Protein AF-A0A1Z4C140-F1 (afdb_monomer_lite)

InterPro domains:
  IPR007712 Toxin-antitoxin system, RelE/ParE toxin family [PF05016] (7-68)
  IPR035093 Toxin-antitoxin system, RelE/ParE toxin domain superfamily [G3DSA:3.30.2310.20] (2-68)

pLDDT: mean 94.25, std 6.26, range [62.5, 98.44]

Sequence (68 aa):
MPRLLKSPQAEIDLDNIWFYIAQDSPKNADRFLDLIQEKCELIADFPSLGESCAELVDGLRSFPVGNF

Foldseek 3Di:
DFDQDDDPVRVVVLVVQQVVCVVPPNVVSVVQSVQVVVVSVVCSVVVVPFCDPVVVPNPDGHDDRVPD

Organism: NCBI:txid1704499

Radius of gyration: 13.29 Å; chains: 1; bounding box: 30×20×34 Å

Secondary structure (DSSP, 8-state):
-------HHHHHHHHHHHHHHHTT-HHHHHHHHHHHHHH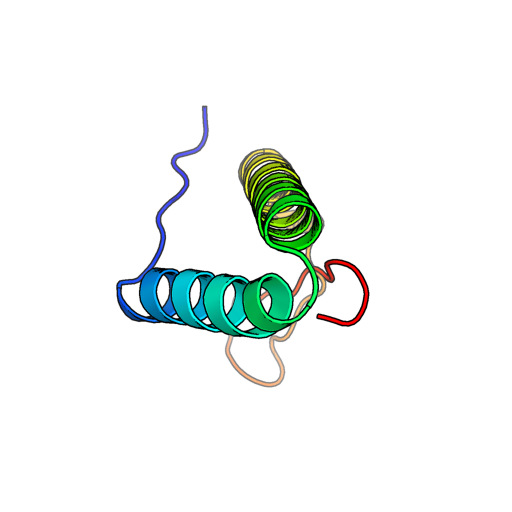HHHHHH-GGGSEE-TTTSTT-EE---TT-

Structure (mmCIF, N/CA/C/O backbone):
data_AF-A0A1Z4C140-F1
#
_entry.id   AF-A0A1Z4C140-F1
#
loop_
_atom_site.group_PDB
_atom_site.id
_atom_site.type_symbol
_atom_site.label_atom_id
_atom_site.label_alt_id
_atom_site.label_comp_id
_atom_site.label_asym_id
_atom_site.label_entity_id
_atom_site.label_seq_id
_atom_site.pdbx_PDB_ins_code
_atom_site.Cartn_x
_atom_site.Cartn_y
_atom_site.Cartn_z
_atom_site.occupancy
_atom_site.B_iso_or_equiv
_atom_site.auth_seq_id
_atom_site.auth_comp_id
_atom_site.auth_asym_id
_atom_site.auth_atom_id
_atom_site.pdbx_PDB_model_num
ATOM 1 N N . MET A 1 1 ? -2.358 7.371 -19.540 1.00 71.25 1 MET A N 1
ATOM 2 C CA . MET A 1 1 ? -2.431 6.951 -18.131 1.00 71.25 1 MET A CA 1
ATOM 3 C C . MET A 1 1 ? -2.048 5.488 -18.060 1.00 71.25 1 MET A C 1
ATOM 5 O O . MET A 1 1 ? -2.537 4.726 -18.896 1.00 71.25 1 MET A O 1
ATOM 9 N N . PRO A 1 2 ? -1.131 5.117 -17.164 1.00 84.56 2 PRO A N 1
ATOM 10 C CA . PRO A 1 2 ? -0.770 3.727 -16.935 1.00 84.56 2 PRO A CA 1
ATOM 11 C C . PRO A 1 2 ? -1.983 2.954 -16.410 1.00 84.56 2 PRO A C 1
ATOM 13 O O . PRO A 1 2 ? -2.876 3.513 -15.774 1.00 84.56 2 PRO A O 1
ATOM 16 N N . ARG A 1 3 ? -2.042 1.658 -16.717 1.00 89.25 3 ARG A N 1
ATOM 17 C CA . ARG A 1 3 ? -3.108 0.781 -16.229 1.00 89.25 3 ARG A CA 1
ATOM 18 C C . ARG A 1 3 ? -2.606 0.039 -14.998 1.00 89.25 3 ARG A C 1
ATOM 20 O O . ARG A 1 3 ? -1.764 -0.844 -15.128 1.00 89.25 3 ARG A O 1
ATOM 27 N N . LEU A 1 4 ? -3.155 0.368 -13.833 1.00 93.12 4 LEU A N 1
ATOM 28 C CA . LEU A 1 4 ? -2.929 -0.387 -12.604 1.00 93.12 4 LEU A CA 1
ATOM 29 C C . LEU A 1 4 ? -3.757 -1.680 -12.639 1.00 93.12 4 LEU A C 1
ATOM 31 O O . LEU A 1 4 ? -4.977 -1.639 -12.805 1.00 93.12 4 LEU A O 1
ATOM 35 N N . LEU A 1 5 ? -3.091 -2.823 -12.496 1.00 95.44 5 LEU A N 1
ATOM 36 C CA . LEU A 1 5 ? -3.716 -4.141 -12.394 1.00 95.44 5 LEU A CA 1
ATOM 37 C C . LEU A 1 5 ? -3.319 -4.768 -11.061 1.00 95.44 5 LEU A C 1
ATOM 39 O O . LEU A 1 5 ? -2.142 -4.756 -10.705 1.00 95.44 5 LEU A O 1
ATOM 43 N N . LYS A 1 6 ? -4.294 -5.331 -10.349 1.00 95.81 6 LYS A N 1
ATOM 44 C CA . LYS A 1 6 ? -4.071 -6.121 -9.138 1.00 95.81 6 LYS A CA 1
ATOM 45 C C . LYS A 1 6 ? -4.291 -7.592 -9.480 1.00 95.81 6 LYS A C 1
ATOM 47 O O . LYS A 1 6 ? -5.184 -7.923 -10.259 1.00 95.81 6 LYS A O 1
ATOM 52 N N . SER A 1 7 ? -3.434 -8.470 -8.965 1.00 97.62 7 SER A N 1
ATOM 53 C CA . SER A 1 7 ? -3.695 -9.907 -9.049 1.00 97.62 7 SER A CA 1
ATOM 54 C C . SER A 1 7 ? -4.839 -10.268 -8.092 1.00 97.62 7 SER A C 1
ATOM 56 O O . SER A 1 7 ? -5.045 -9.552 -7.112 1.00 97.62 7 SER A O 1
ATOM 58 N N . PRO A 1 8 ? -5.545 -11.392 -8.305 1.00 98.31 8 PRO A N 1
ATOM 59 C CA . PRO A 1 8 ? -6.559 -11.844 -7.353 1.00 98.31 8 PRO A CA 1
ATOM 60 C C . PRO A 1 8 ? -6.007 -12.016 -5.931 1.00 98.31 8 PRO A C 1
ATOM 62 O O . PRO A 1 8 ? -6.683 -11.695 -4.963 1.00 98.31 8 PRO A O 1
ATOM 65 N N . GLN A 1 9 ? -4.753 -12.471 -5.802 1.00 98.12 9 GLN A N 1
ATOM 66 C CA . GLN A 1 9 ? -4.101 -12.586 -4.497 1.00 98.12 9 GLN A CA 1
ATOM 67 C C . GLN A 1 9 ? -3.896 -11.214 -3.844 1.00 98.12 9 GLN A C 1
ATOM 69 O O . GLN A 1 9 ? -4.184 -11.067 -2.665 1.00 98.12 9 GLN A O 1
ATOM 74 N N . ALA A 1 10 ? -3.482 -10.200 -4.611 1.00 97.56 10 ALA A N 1
ATOM 75 C CA . ALA A 1 10 ? -3.300 -8.852 -4.080 1.00 97.56 10 ALA A CA 1
ATOM 76 C C . ALA A 1 10 ? -4.618 -8.236 -3.578 1.00 97.56 10 ALA A C 1
ATOM 78 O O . ALA A 1 10 ? -4.605 -7.503 -2.598 1.00 97.56 10 ALA A O 1
ATOM 79 N N . GLU A 1 11 ? -5.757 -8.528 -4.212 1.00 98.06 11 GLU A N 1
ATOM 80 C CA . GLU A 1 11 ? -7.067 -8.083 -3.710 1.00 98.06 11 GLU A CA 1
ATOM 81 C C . GLU A 1 11 ? -7.416 -8.752 -2.373 1.00 98.06 11 GLU A C 1
ATOM 83 O O . GLU A 1 11 ? -7.787 -8.063 -1.425 1.00 98.06 11 GLU A O 1
ATOM 88 N N . ILE A 1 12 ? -7.192 -10.066 -2.260 1.00 98.44 12 ILE A N 1
ATOM 89 C CA . ILE A 1 12 ? -7.379 -10.810 -1.005 1.00 98.44 12 ILE A CA 1
ATOM 90 C C . ILE A 1 12 ? -6.469 -10.259 0.103 1.00 98.44 12 ILE A C 1
ATOM 92 O O . ILE A 1 12 ? -6.883 -10.156 1.258 1.00 98.44 12 ILE A O 1
ATOM 96 N N . ASP A 1 13 ? -5.231 -9.892 -0.229 1.00 97.94 13 ASP A N 1
ATOM 97 C CA . ASP A 1 13 ? -4.288 -9.327 0.736 1.00 97.94 13 ASP A CA 1
ATOM 98 C C . ASP A 1 13 ? -4.777 -7.966 1.264 1.00 97.94 13 ASP A C 1
ATOM 100 O O . ASP A 1 13 ? -4.722 -7.726 2.472 1.00 97.94 13 ASP A O 1
ATOM 104 N N . LEU A 1 14 ? -5.323 -7.103 0.396 1.00 97.50 14 LEU A N 1
ATOM 105 C CA . LEU A 1 14 ? -5.922 -5.823 0.801 1.00 97.50 14 LEU A CA 1
ATOM 106 C C . LEU A 1 14 ? -7.140 -6.026 1.711 1.00 97.50 14 LEU A C 1
ATOM 108 O O . LEU A 1 14 ? -7.246 -5.349 2.736 1.00 97.50 14 LEU A O 1
ATOM 112 N N . ASP A 1 15 ? -8.010 -6.983 1.385 1.00 98.31 15 ASP A N 1
ATOM 113 C CA . ASP A 1 15 ? -9.161 -7.331 2.223 1.00 98.31 15 ASP A CA 1
ATOM 114 C C . ASP A 1 15 ? -8.704 -7.803 3.610 1.00 98.31 15 ASP A C 1
ATOM 116 O O . ASP A 1 15 ? -9.194 -7.323 4.634 1.00 98.31 15 ASP A O 1
ATOM 120 N N . ASN A 1 16 ? -7.715 -8.700 3.668 1.00 98.31 16 ASN A N 1
ATOM 121 C CA . ASN A 1 16 ? -7.173 -9.215 4.926 1.00 98.31 16 ASN A CA 1
ATOM 122 C C . ASN A 1 16 ? -6.554 -8.108 5.790 1.00 98.31 16 ASN A C 1
ATOM 124 O O . ASN A 1 16 ? -6.782 -8.072 7.002 1.00 98.31 16 ASN A O 1
ATOM 128 N N . ILE A 1 17 ? -5.796 -7.192 5.178 1.00 96.69 17 ILE A N 1
ATOM 129 C CA . ILE A 1 17 ? -5.228 -6.018 5.853 1.00 96.69 17 ILE A CA 1
ATOM 130 C C . ILE A 1 17 ? -6.346 -5.150 6.434 1.00 96.69 17 ILE A C 1
ATOM 132 O O . ILE A 1 17 ? -6.282 -4.763 7.606 1.00 96.69 17 ILE A O 1
ATOM 136 N N . TRP A 1 18 ? -7.387 -4.868 5.646 1.00 98.12 18 TRP A N 1
ATOM 137 C CA . TRP A 1 18 ? -8.510 -4.056 6.101 1.00 98.12 18 TRP A CA 1
ATOM 138 C C . TRP A 1 18 ? -9.240 -4.725 7.264 1.00 98.12 18 TRP A C 1
ATOM 140 O O . TRP A 1 18 ? -9.408 -4.099 8.309 1.00 98.12 18 TRP A O 1
ATOM 150 N N . PHE A 1 19 ? -9.599 -6.009 7.140 1.00 98.44 19 PHE A N 1
ATOM 151 C CA . PHE A 1 19 ? -10.275 -6.754 8.207 1.00 98.44 19 PHE A CA 1
ATOM 152 C C . PHE A 1 19 ? -9.443 -6.818 9.486 1.00 98.44 19 PHE A C 1
ATOM 154 O O . PHE A 1 19 ? -9.997 -6.750 10.583 1.00 98.44 19 PHE A O 1
ATOM 161 N N . TYR A 1 20 ? -8.118 -6.920 9.370 1.00 97.56 20 TYR A N 1
ATOM 162 C CA . TYR A 1 20 ? -7.231 -6.895 10.526 1.00 97.56 20 TYR A CA 1
ATOM 163 C C . TYR A 1 20 ? -7.286 -5.548 11.260 1.00 97.56 20 TYR A C 1
ATOM 165 O O . TYR A 1 20 ? -7.550 -5.519 12.461 1.00 97.56 20 TYR A O 1
ATOM 173 N N . ILE A 1 21 ? -7.100 -4.430 10.552 1.00 97.25 21 ILE A N 1
ATOM 174 C CA . ILE A 1 21 ? -7.095 -3.086 11.159 1.00 97.25 21 ILE A CA 1
ATOM 175 C C . ILE A 1 21 ? -8.496 -2.696 11.658 1.00 97.25 21 ILE A C 1
ATOM 177 O O . ILE A 1 21 ? -8.636 -2.060 12.706 1.00 97.25 21 ILE A O 1
ATOM 181 N N . ALA A 1 22 ? -9.546 -3.100 10.939 1.00 98.31 22 ALA A N 1
ATOM 182 C CA . ALA A 1 22 ? -10.929 -2.757 11.252 1.00 98.31 22 ALA A CA 1
ATOM 183 C C . ALA A 1 22 ? -11.429 -3.362 12.572 1.00 98.31 22 ALA A C 1
ATOM 185 O O . ALA A 1 22 ? -12.390 -2.843 13.138 1.00 98.31 22 ALA A O 1
ATOM 186 N N . GLN A 1 23 ? -10.769 -4.405 13.090 1.00 98.31 23 GLN A N 1
ATOM 187 C CA . GLN A 1 23 ? -11.046 -4.932 14.431 1.00 98.31 23 GLN A CA 1
ATOM 188 C C . GLN A 1 23 ? -10.799 -3.893 15.536 1.00 98.31 23 GLN A C 1
ATOM 190 O O . GLN A 1 23 ? -11.484 -3.932 16.555 1.00 98.31 23 GLN A O 1
ATOM 195 N N . ASP A 1 24 ? -9.858 -2.966 15.331 1.00 98.31 24 ASP A N 1
ATOM 196 C CA . ASP A 1 24 ? -9.580 -1.855 16.251 1.00 98.31 24 ASP A CA 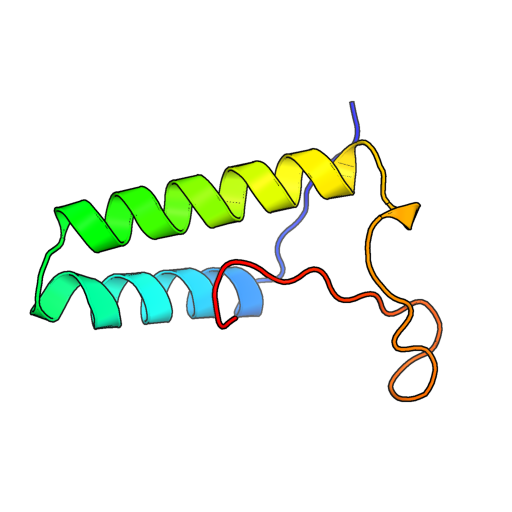1
ATOM 197 C C . ASP A 1 24 ? -10.252 -0.555 15.784 1.00 98.31 24 ASP A C 1
ATOM 199 O O . ASP A 1 24 ? -10.931 0.132 16.547 1.00 98.31 24 ASP A O 1
ATOM 203 N N . SER A 1 25 ? -10.102 -0.214 14.500 1.00 98.25 25 SER A N 1
ATOM 204 C CA . SER A 1 25 ? -10.642 1.026 13.941 1.00 98.25 25 SER A CA 1
ATOM 205 C C . SER A 1 25 ? -10.920 0.895 12.441 1.00 98.25 25 SER A C 1
ATOM 207 O O . SER A 1 25 ? -10.003 1.050 11.628 1.00 98.25 25 SER A O 1
ATOM 209 N N . PRO A 1 26 ? -12.192 0.705 12.035 1.00 98.38 26 PRO A N 1
ATOM 210 C CA . PRO A 1 26 ? -12.579 0.660 10.621 1.00 98.38 26 PRO A CA 1
ATOM 211 C C . PRO A 1 26 ? -12.158 1.918 9.853 1.00 98.38 26 PRO A C 1
ATOM 213 O O . PRO A 1 26 ? -11.658 1.845 8.740 1.00 98.38 26 PRO A O 1
ATOM 216 N N . LYS A 1 27 ? -12.234 3.086 10.502 1.00 98.44 27 LYS A N 1
ATOM 217 C CA . LYS A 1 27 ? -11.782 4.355 9.918 1.00 98.44 27 LYS A CA 1
ATOM 218 C C . LYS A 1 27 ? -10.281 4.367 9.612 1.00 98.44 27 LYS A C 1
ATOM 220 O O . LYS A 1 27 ? -9.857 5.019 8.660 1.00 98.44 27 LYS A O 1
ATOM 225 N N . ASN A 1 28 ? -9.462 3.722 10.444 1.00 97.62 28 ASN A N 1
ATOM 226 C CA . ASN A 1 28 ? -8.032 3.603 10.164 1.00 97.62 28 ASN A CA 1
ATOM 227 C C . ASN A 1 28 ? -7.764 2.564 9.071 1.00 97.62 28 ASN A C 1
ATOM 229 O O . ASN A 1 28 ? -6.828 2.762 8.305 1.00 97.62 28 ASN A O 1
ATOM 233 N N . ALA A 1 29 ? -8.590 1.519 8.964 1.00 98.06 29 ALA A N 1
ATOM 234 C CA . ALA A 1 29 ? -8.511 0.548 7.878 1.00 98.06 29 ALA A CA 1
ATOM 235 C C . ALA A 1 29 ? -8.774 1.212 6.516 1.00 98.06 29 ALA A C 1
ATOM 237 O O . ALA A 1 29 ? -7.958 1.068 5.607 1.00 98.06 29 ALA A O 1
ATOM 238 N N . ASP A 1 30 ? -9.827 2.033 6.415 1.00 98.44 30 ASP A N 1
ATOM 239 C CA . ASP A 1 30 ? -10.133 2.813 5.206 1.00 98.44 30 ASP A CA 1
ATOM 240 C C . ASP A 1 30 ? -8.959 3.717 4.814 1.00 98.44 30 ASP A C 1
ATOM 242 O O . ASP A 1 30 ? -8.433 3.632 3.708 1.00 98.44 30 ASP A O 1
ATOM 246 N N . ARG A 1 31 ? -8.465 4.518 5.768 1.00 97.81 31 ARG A N 1
ATOM 247 C CA . ARG A 1 31 ? -7.322 5.418 5.541 1.00 97.81 31 ARG A CA 1
ATOM 248 C C . ARG A 1 31 ? -6.062 4.685 5.101 1.00 97.81 31 ARG A C 1
ATOM 250 O O . ARG A 1 31 ? -5.248 5.254 4.378 1.00 97.81 31 ARG A O 1
ATOM 257 N N . PHE A 1 32 ? -5.856 3.465 5.589 1.00 97.25 32 PHE A N 1
ATOM 258 C CA . PHE A 1 32 ? -4.688 2.681 5.225 1.00 97.25 32 PHE A CA 1
ATOM 259 C C . PHE A 1 32 ? -4.805 2.122 3.803 1.00 97.25 32 PHE A C 1
ATOM 261 O O . PHE A 1 32 ? -3.833 2.189 3.053 1.00 97.25 32 PHE A O 1
ATOM 268 N N . LEU A 1 33 ? -5.991 1.660 3.390 1.00 97.56 33 LEU A N 1
ATOM 269 C CA . LEU A 1 33 ? -6.222 1.276 1.995 1.00 97.56 33 LEU A CA 1
ATOM 270 C C . LEU A 1 33 ? -6.119 2.468 1.038 1.00 97.56 33 LEU A C 1
ATOM 272 O O . LEU A 1 33 ? -5.515 2.324 -0.024 1.00 97.56 33 LEU A O 1
ATOM 276 N N . ASP A 1 34 ? -6.631 3.639 1.425 1.00 97.75 34 ASP A N 1
ATOM 277 C CA . ASP A 1 34 ? -6.482 4.873 0.644 1.00 97.75 34 ASP A CA 1
ATOM 278 C C . ASP A 1 34 ? -4.997 5.205 0.419 1.00 97.75 34 ASP A C 1
ATOM 280 O O . ASP A 1 34 ? -4.583 5.521 -0.697 1.00 97.75 34 ASP A O 1
ATOM 284 N N . LEU A 1 35 ? -4.170 5.065 1.463 1.00 97.06 35 LEU A N 1
ATOM 285 C CA . LEU A 1 35 ? -2.726 5.274 1.371 1.00 97.06 35 LEU A CA 1
ATOM 286 C C . LEU A 1 35 ? -2.056 4.266 0.424 1.00 97.06 35 LEU A C 1
ATOM 288 O O . LEU A 1 35 ? -1.208 4.658 -0.378 1.00 97.06 35 LEU A O 1
ATOM 292 N N . ILE A 1 36 ? -2.419 2.981 0.495 1.00 96.75 36 ILE A N 1
ATOM 293 C CA . ILE A 1 36 ? -1.890 1.966 -0.427 1.00 96.75 36 ILE A CA 1
ATOM 294 C C . ILE A 1 36 ? -2.283 2.304 -1.869 1.00 96.75 36 ILE A C 1
ATOM 296 O O . ILE A 1 36 ? -1.433 2.264 -2.759 1.00 96.75 36 ILE A O 1
ATOM 300 N N . GLN A 1 37 ? -3.541 2.682 -2.104 1.00 96.06 37 GLN A N 1
ATOM 301 C CA . G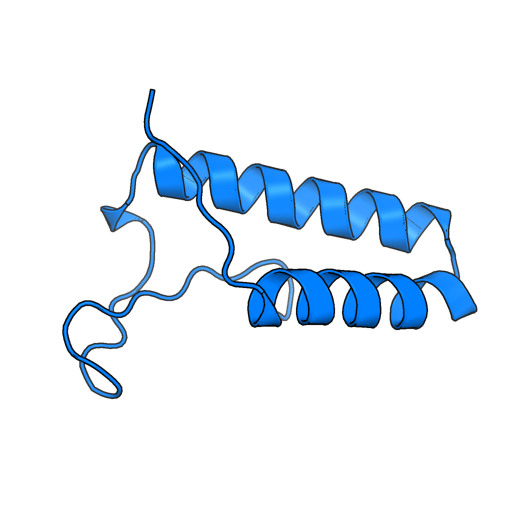LN A 1 37 ? -4.031 3.052 -3.429 1.00 96.06 37 GLN A CA 1
ATOM 302 C C . GLN A 1 37 ? -3.277 4.267 -3.992 1.00 96.06 37 GLN A C 1
ATOM 304 O O . GLN A 1 37 ? -2.832 4.210 -5.139 1.00 96.06 37 GLN A O 1
ATOM 309 N N . GLU A 1 38 ? -3.034 5.304 -3.182 1.00 95.81 38 GLU A N 1
ATOM 310 C CA . GLU A 1 38 ? -2.209 6.463 -3.560 1.00 95.81 38 GLU A CA 1
ATOM 311 C C . GLU A 1 38 ? -0.800 6.031 -4.001 1.00 95.81 38 GLU A C 1
ATOM 313 O O . GLU A 1 38 ? -0.277 6.507 -5.012 1.00 95.81 38 GLU A O 1
ATOM 318 N N . LYS A 1 39 ? -0.168 5.097 -3.274 1.00 95.44 39 LYS A N 1
ATOM 319 C CA . LYS A 1 39 ? 1.170 4.605 -3.640 1.00 95.44 39 LYS A CA 1
ATOM 320 C C . LYS A 1 39 ? 1.149 3.755 -4.902 1.00 95.44 39 LYS A C 1
ATOM 322 O O . LYS A 1 39 ? 2.042 3.915 -5.731 1.00 95.44 39 LYS A O 1
ATOM 327 N N . CYS A 1 40 ? 0.136 2.912 -5.091 1.00 95.19 40 CYS A N 1
ATOM 328 C CA . CYS A 1 40 ? -0.041 2.155 -6.328 1.00 95.19 40 CYS A CA 1
ATOM 329 C C . CYS A 1 40 ? -0.200 3.071 -7.551 1.00 95.19 40 CYS A C 1
ATOM 331 O O . CYS A 1 40 ? 0.366 2.786 -8.605 1.00 95.19 40 CYS A O 1
ATOM 333 N N . GLU A 1 41 ? -0.949 4.164 -7.422 1.00 95.06 41 GLU A N 1
ATOM 334 C CA . GLU A 1 41 ? -1.104 5.162 -8.485 1.00 95.06 41 GLU A CA 1
ATOM 335 C C . GLU A 1 41 ? 0.220 5.878 -8.774 1.00 95.06 41 GLU A C 1
ATOM 337 O O . GLU A 1 41 ? 0.635 5.960 -9.931 1.00 95.06 41 GLU A O 1
ATOM 342 N N . LEU A 1 42 ? 0.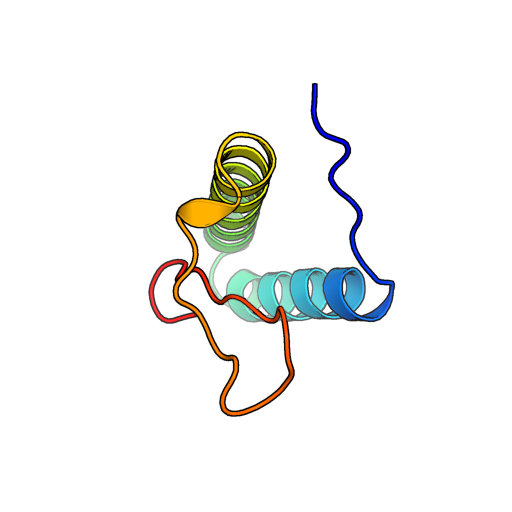946 6.286 -7.728 1.00 94.62 42 LEU A N 1
ATOM 343 C CA . LEU A 1 42 ? 2.260 6.914 -7.862 1.00 94.62 42 LEU A CA 1
ATOM 344 C C . LEU A 1 42 ? 3.260 6.021 -8.613 1.00 94.62 42 LEU A C 1
ATOM 346 O O . LEU A 1 42 ? 3.935 6.487 -9.531 1.00 94.62 42 LEU A O 1
ATOM 350 N N . ILE A 1 43 ? 3.371 4.741 -8.245 1.00 94.62 43 ILE A N 1
ATOM 351 C CA . ILE A 1 43 ? 4.304 3.822 -8.916 1.00 94.62 43 ILE A CA 1
ATOM 352 C C . ILE A 1 43 ? 3.814 3.403 -10.304 1.00 94.62 43 ILE A C 1
ATOM 354 O O . ILE A 1 43 ? 4.631 3.021 -11.138 1.00 94.62 43 ILE A O 1
ATOM 358 N N . ALA A 1 44 ? 2.511 3.489 -10.589 1.00 93.88 44 ALA A N 1
ATOM 359 C CA . ALA A 1 44 ? 2.013 3.298 -11.945 1.00 93.88 44 ALA A CA 1
ATOM 360 C C . ALA A 1 44 ? 2.517 4.422 -12.865 1.00 93.88 44 ALA A C 1
ATOM 362 O O . ALA A 1 44 ? 2.944 4.140 -13.987 1.00 93.88 44 ALA A O 1
ATOM 363 N N . ASP A 1 45 ? 2.508 5.671 -12.385 1.00 94.56 45 ASP A N 1
ATOM 364 C CA . ASP A 1 45 ? 3.010 6.839 -13.122 1.00 94.56 45 ASP A CA 1
ATOM 365 C C . ASP A 1 45 ? 4.544 6.892 -13.184 1.00 94.56 45 ASP A C 1
ATOM 367 O O . ASP A 1 45 ? 5.110 7.311 -14.198 1.00 94.56 45 ASP A O 1
ATOM 371 N N . PHE A 1 46 ? 5.231 6.411 -12.142 1.00 94.25 46 PHE A N 1
ATOM 372 C CA . PHE A 1 46 ? 6.694 6.393 -12.055 1.00 94.25 46 PHE A CA 1
ATOM 373 C C . PHE A 1 46 ? 7.241 5.005 -11.652 1.00 94.25 46 PHE A C 1
ATOM 375 O O . PHE A 1 46 ? 7.737 4.830 -10.533 1.00 94.25 46 PHE A O 1
ATOM 382 N N . PRO A 1 47 ? 7.244 4.009 -12.564 1.00 90.62 47 PRO A N 1
ATOM 383 C CA . PRO A 1 47 ? 7.588 2.615 -12.238 1.00 90.62 47 PRO A CA 1
ATOM 384 C C . PRO A 1 47 ? 9.006 2.395 -11.697 1.00 90.62 47 PRO A C 1
ATOM 386 O O . PRO A 1 47 ? 9.281 1.392 -11.041 1.00 90.62 47 PRO A O 1
ATOM 389 N N . SER A 1 48 ? 9.930 3.323 -11.962 1.00 92.31 48 SER A N 1
ATOM 390 C CA . SER A 1 48 ? 11.310 3.248 -11.481 1.00 92.31 48 SER A CA 1
ATOM 391 C C . SER A 1 48 ? 11.493 3.679 -10.023 1.00 92.31 48 SER A C 1
ATOM 393 O O . SER A 1 48 ? 12.611 3.564 -9.528 1.00 92.31 48 SER A O 1
ATOM 395 N N . LEU A 1 49 ? 10.449 4.190 -9.350 1.00 93.06 49 LEU A N 1
ATOM 396 C CA . LEU A 1 49 ? 10.524 4.605 -7.942 1.00 93.06 49 LEU A CA 1
ATOM 397 C C . LEU A 1 49 ? 10.651 3.430 -6.969 1.00 93.06 49 LEU A C 1
ATOM 399 O O . LEU A 1 49 ? 11.183 3.618 -5.880 1.00 93.06 49 LEU A O 1
ATOM 403 N N . GLY A 1 50 ? 10.162 2.244 -7.338 1.00 92.12 50 GLY A N 1
ATOM 404 C CA . GLY A 1 50 ? 10.328 1.051 -6.512 1.00 92.12 50 GLY A CA 1
ATOM 405 C C . GLY A 1 50 ? 11.778 0.569 -6.495 1.00 92.12 50 GLY A C 1
ATOM 406 O O . GLY A 1 50 ? 12.457 0.611 -7.525 1.00 92.12 50 GLY A O 1
ATOM 407 N N . GLU A 1 51 ? 12.244 0.080 -5.352 1.00 94.06 51 GLU A N 1
ATOM 408 C CA . GLU A 1 51 ? 13.557 -0.548 -5.225 1.00 94.06 51 GLU A CA 1
ATOM 409 C C . GLU A 1 51 ? 13.575 -1.875 -5.985 1.00 94.06 51 GLU A C 1
ATOM 411 O O . GLU A 1 51 ? 12.586 -2.601 -6.017 1.00 94.06 51 GLU A O 1
ATOM 416 N N . SER A 1 52 ? 14.685 -2.178 -6.655 1.00 94.56 52 SER A N 1
ATOM 417 C CA . SER A 1 52 ? 14.832 -3.423 -7.411 1.00 94.56 52 SER A CA 1
ATOM 418 C C . SER A 1 52 ? 15.026 -4.598 -6.457 1.00 94.56 52 SER A C 1
ATOM 420 O O . SER A 1 52 ? 15.958 -4.564 -5.663 1.00 94.56 52 SER A O 1
ATOM 422 N N . CYS A 1 53 ? 14.216 -5.647 -6.611 1.00 94.56 53 CYS A N 1
ATOM 423 C CA . CYS A 1 53 ? 14.330 -6.921 -5.889 1.00 94.56 53 CYS A CA 1
ATOM 424 C C . CYS A 1 53 ? 14.737 -8.057 -6.844 1.00 94.56 53 CYS A C 1
ATOM 426 O O . CYS A 1 53 ? 14.192 -9.165 -6.803 1.00 94.56 53 CYS A O 1
ATOM 428 N N . ALA A 1 54 ? 15.659 -7.755 -7.761 1.00 92.62 54 ALA A N 1
ATOM 429 C CA . ALA A 1 54 ? 16.092 -8.666 -8.822 1.00 92.62 54 ALA A CA 1
ATOM 430 C C . ALA A 1 54 ? 16.791 -9.923 -8.274 1.00 92.62 54 ALA A C 1
ATOM 432 O O . ALA A 1 54 ? 16.852 -10.947 -8.949 1.00 92.62 54 ALA A O 1
ATOM 433 N N . GLU A 1 55 ? 17.285 -9.861 -7.037 1.00 94.00 55 GLU A N 1
ATOM 434 C CA . GLU A 1 55 ? 17.815 -10.993 -6.283 1.00 94.00 55 GLU A CA 1
ATOM 435 C C . GLU A 1 55 ? 16.759 -12.056 -5.946 1.00 94.00 55 GLU A C 1
ATOM 437 O O . GLU A 1 55 ? 17.119 -13.210 -5.720 1.00 94.00 55 GLU A O 1
ATOM 442 N N . LEU A 1 56 ? 15.471 -11.692 -5.930 1.00 94.31 56 LEU A N 1
ATOM 443 C CA . LEU A 1 56 ? 14.358 -12.625 -5.742 1.00 94.31 56 LEU A CA 1
ATOM 444 C C . LEU A 1 56 ? 13.792 -13.079 -7.087 1.00 94.31 56 LEU A C 1
ATOM 446 O O . LEU A 1 56 ? 13.668 -14.277 -7.343 1.00 94.31 56 LEU A O 1
ATOM 450 N N . VAL A 1 57 ? 13.425 -12.116 -7.935 1.00 95.56 57 VAL A N 1
ATOM 451 C CA . VAL A 1 57 ? 12.826 -12.348 -9.253 1.00 95.56 57 VAL A CA 1
ATOM 452 C C . VAL A 1 57 ? 13.228 -11.205 -10.178 1.00 95.56 57 VAL A C 1
ATOM 454 O O . VAL A 1 57 ? 13.081 -10.035 -9.825 1.00 95.56 57 VAL A O 1
ATOM 457 N N . ASP A 1 58 ? 13.690 -11.534 -11.384 1.00 94.62 58 ASP A N 1
ATOM 458 C CA . ASP A 1 58 ? 14.054 -10.520 -12.373 1.00 94.62 58 ASP A CA 1
ATOM 459 C C . ASP A 1 58 ? 12.861 -9.606 -12.708 1.00 94.62 58 ASP A C 1
ATOM 461 O O . ASP A 1 58 ? 11.736 -10.064 -12.920 1.00 94.62 58 ASP A O 1
ATOM 465 N N . GLY A 1 59 ? 13.104 -8.296 -12.715 1.00 91.06 59 GLY A N 1
ATOM 466 C CA . GLY A 1 59 ? 12.078 -7.273 -12.931 1.00 91.06 59 GLY A CA 1
ATOM 467 C C . GLY A 1 59 ? 11.154 -6.975 -11.739 1.00 91.06 59 GLY A C 1
ATOM 468 O O . GLY A 1 59 ? 10.328 -6.067 -11.852 1.00 91.06 59 GLY A O 1
ATOM 469 N N . LEU A 1 60 ? 11.285 -7.670 -10.601 1.00 94.75 60 LEU A N 1
ATOM 470 C CA . LEU A 1 60 ? 10.514 -7.366 -9.393 1.00 94.75 60 LEU A CA 1
ATOM 471 C C . LEU A 1 60 ? 10.983 -6.057 -8.752 1.00 94.75 60 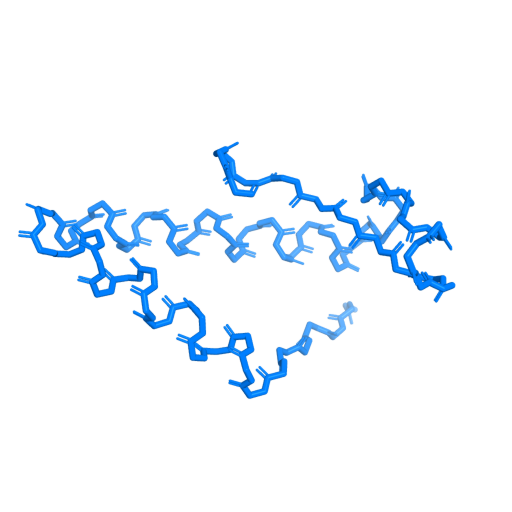LEU A C 1
ATOM 473 O O . LEU A 1 60 ? 12.182 -5.783 -8.656 1.00 94.75 60 LEU A O 1
ATOM 477 N N . ARG A 1 61 ? 10.023 -5.262 -8.276 1.00 95.06 61 ARG A N 1
ATOM 478 C CA . ARG A 1 61 ? 10.279 -4.048 -7.500 1.00 95.06 61 ARG A CA 1
ATOM 479 C C . ARG A 1 61 ? 9.404 -3.991 -6.258 1.00 95.06 61 ARG A C 1
ATOM 481 O O . ARG A 1 61 ? 8.262 -4.446 -6.300 1.00 95.06 61 ARG A O 1
ATOM 488 N N . SER A 1 62 ? 9.924 -3.398 -5.192 1.00 94.25 62 SER A N 1
ATOM 489 C CA . SER A 1 62 ? 9.204 -3.134 -3.946 1.00 94.25 62 SER A CA 1
ATOM 490 C C . SER A 1 62 ? 9.026 -1.631 -3.734 1.00 94.25 62 SER A C 1
ATOM 492 O O . SER A 1 62 ? 9.831 -0.818 -4.188 1.00 94.25 62 SER A O 1
ATOM 494 N N . PHE A 1 63 ? 7.944 -1.237 -3.067 1.00 94.81 63 PHE A N 1
ATOM 495 C CA . PHE A 1 63 ? 7.719 0.149 -2.671 1.00 94.81 63 PHE A CA 1
ATOM 496 C C . PHE A 1 63 ? 7.012 0.161 -1.311 1.00 94.81 63 PHE A C 1
ATOM 498 O O . PHE A 1 63 ? 5.872 -0.301 -1.241 1.00 94.81 63 PHE A O 1
ATOM 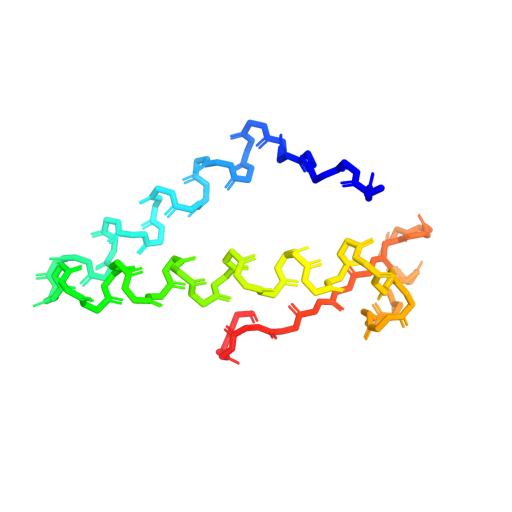505 N N . PRO A 1 64 ? 7.660 0.652 -0.241 1.00 92.25 64 PRO A N 1
ATOM 506 C CA . PRO A 1 64 ? 7.116 0.538 1.105 1.00 92.25 64 PRO A CA 1
ATOM 507 C C . PRO A 1 64 ? 5.946 1.502 1.354 1.00 92.25 64 PRO A C 1
ATOM 509 O O . PRO A 1 64 ? 5.963 2.666 0.938 1.00 92.25 64 PRO A O 1
ATOM 512 N N . VAL A 1 65 ? 4.948 1.033 2.101 1.00 90.38 65 VAL A N 1
ATOM 513 C CA . VAL A 1 65 ? 3.801 1.789 2.611 1.00 90.38 65 VAL A CA 1
ATOM 514 C C . VAL A 1 65 ? 3.714 1.619 4.130 1.00 90.38 65 VAL A C 1
ATOM 516 O O . VAL A 1 65 ? 3.134 0.675 4.665 1.00 90.38 65 VAL A O 1
ATOM 519 N N . GLY A 1 66 ? 4.280 2.577 4.865 1.00 80.31 66 GLY A N 1
ATOM 520 C CA . GLY A 1 66 ? 4.382 2.475 6.321 1.00 80.31 66 GLY A CA 1
ATOM 521 C C . GLY A 1 66 ? 5.391 1.397 6.723 1.00 80.31 66 GLY A C 1
ATOM 522 O O . GLY A 1 66 ? 6.558 1.502 6.365 1.00 80.31 66 GLY A O 1
ATOM 523 N N . ASN A 1 67 ? 4.940 0.387 7.472 1.00 75.75 67 ASN A N 1
ATOM 524 C CA . ASN A 1 67 ? 5.755 -0.777 7.855 1.00 75.75 67 ASN A CA 1
ATOM 525 C C . ASN A 1 67 ? 5.563 -1.982 6.912 1.00 75.75 67 ASN A C 1
ATOM 527 O O . ASN A 1 67 ? 5.982 -3.086 7.260 1.00 75.75 67 ASN A O 1
ATOM 531 N N . PHE A 1 68 ? 4.879 -1.782 5.785 1.00 62.50 68 PHE A N 1
ATOM 532 C CA . PHE A 1 68 ? 4.558 -2.806 4.794 1.00 62.50 68 PHE A CA 1
ATOM 533 C C . PHE A 1 68 ? 5.282 -2.536 3.481 1.00 62.50 68 PHE A C 1
ATOM 535 O O . PHE A 1 68 ? 5.575 -1.349 3.216 1.00 62.50 68 PHE A O 1
#